Protein AF-A0A0F8ZJ72-F1 (afdb_monomer_lite)

Structure (mmCIF, N/CA/C/O backbone):
data_AF-A0A0F8ZJ72-F1
#
_entry.id   AF-A0A0F8ZJ72-F1
#
loop_
_atom_site.group_PDB
_atom_site.id
_atom_site.type_symbol
_atom_site.label_atom_id
_atom_site.label_alt_id
_atom_site.label_comp_id
_atom_site.label_asym_id
_atom_site.label_entity_id
_atom_site.label_seq_id
_atom_site.pdbx_PDB_ins_code
_atom_site.Cartn_x
_atom_site.Cartn_y
_atom_site.Cartn_z
_atom_site.occupancy
_atom_site.B_iso_or_equiv
_atom_site.auth_seq_id
_atom_site.auth_comp_id
_atom_site.auth_asym_id
_atom_site.auth_atom_id
_atom_site.pdbx_PDB_model_num
ATOM 1 N N . MET A 1 1 ? 22.341 5.142 -17.090 1.00 37.31 1 MET A N 1
ATOM 2 C CA . MET A 1 1 ? 21.844 3.903 -16.453 1.00 37.31 1 MET A CA 1
ATOM 3 C C . MET A 1 1 ? 22.390 3.863 -15.030 1.00 37.31 1 MET A C 1
ATOM 5 O O . MET A 1 1 ? 23.486 3.373 -14.805 1.00 37.31 1 MET A O 1
ATOM 9 N N . THR A 1 2 ? 21.729 4.534 -14.087 1.00 35.59 2 THR A N 1
ATOM 10 C CA . THR A 1 2 ? 22.213 4.620 -12.700 1.00 35.59 2 THR A CA 1
ATOM 11 C C . THR A 1 2 ? 21.853 3.339 -11.938 1.00 35.59 2 THR A C 1
ATOM 13 O O . THR A 1 2 ? 20.764 2.794 -12.131 1.00 35.59 2 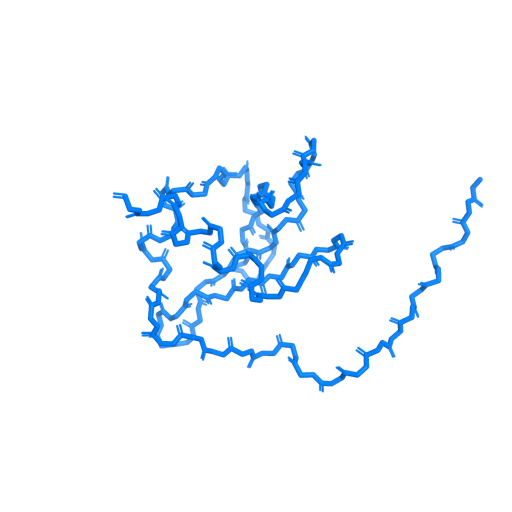THR A O 1
ATOM 16 N N . PRO A 1 3 ? 22.763 2.808 -11.105 1.00 37.50 3 PRO A N 1
ATOM 17 C CA . PRO A 1 3 ? 22.564 1.529 -10.440 1.00 37.50 3 PRO A CA 1
ATOM 18 C C . PRO A 1 3 ? 21.514 1.671 -9.335 1.00 37.50 3 PRO A C 1
ATOM 20 O O . PRO A 1 3 ? 21.579 2.595 -8.522 1.00 37.50 3 PRO A O 1
ATOM 23 N N . ARG A 1 4 ? 20.566 0.725 -9.287 1.00 36.22 4 ARG A N 1
ATOM 24 C CA . ARG A 1 4 ? 19.624 0.548 -8.175 1.00 36.22 4 ARG A CA 1
ATOM 25 C C . ARG A 1 4 ? 20.413 0.294 -6.887 1.00 36.22 4 ARG A C 1
ATOM 27 O O . ARG A 1 4 ? 20.746 -0.843 -6.559 1.00 36.22 4 ARG A O 1
ATOM 34 N N . LYS A 1 5 ? 20.718 1.359 -6.144 1.00 29.48 5 LYS A N 1
ATOM 35 C CA . LYS A 1 5 ? 21.115 1.270 -4.739 1.00 29.48 5 LYS A CA 1
ATOM 36 C C . LYS A 1 5 ? 19.867 0.889 -3.950 1.00 29.48 5 LYS A C 1
ATOM 38 O O . LYS A 1 5 ? 19.147 1.746 -3.454 1.00 29.48 5 LYS A O 1
ATOM 43 N N . TYR A 1 6 ? 19.608 -0.412 -3.865 1.00 30.52 6 TYR A N 1
ATOM 44 C CA . TYR A 1 6 ? 18.725 -0.983 -2.858 1.00 30.52 6 TYR A CA 1
ATOM 45 C C . TYR A 1 6 ? 19.352 -0.723 -1.489 1.00 30.52 6 TYR A C 1
ATOM 47 O O . TYR A 1 6 ? 20.082 -1.556 -0.951 1.00 30.52 6 TYR A O 1
ATOM 55 N N . ILE A 1 7 ? 19.109 0.460 -0.931 1.00 32.34 7 ILE A N 1
ATOM 56 C CA . ILE A 1 7 ? 19.362 0.689 0.482 1.00 32.34 7 ILE A CA 1
ATOM 57 C C . ILE A 1 7 ? 18.278 -0.103 1.216 1.00 32.34 7 ILE A C 1
ATOM 59 O O . ILE A 1 7 ? 17.136 0.326 1.345 1.00 32.34 7 ILE A O 1
ATOM 63 N N . ARG A 1 8 ? 18.640 -1.316 1.645 1.00 35.66 8 ARG A N 1
ATOM 64 C CA . ARG A 1 8 ? 17.886 -2.115 2.614 1.00 35.66 8 ARG A CA 1
ATOM 65 C C . ARG A 1 8 ? 17.884 -1.367 3.951 1.00 35.66 8 ARG A C 1
ATOM 67 O O . ARG A 1 8 ? 18.703 -1.664 4.816 1.00 35.66 8 ARG A O 1
ATOM 74 N N . ILE A 1 9 ? 16.989 -0.397 4.131 1.00 35.12 9 ILE A N 1
ATOM 75 C CA . ILE A 1 9 ? 16.728 0.163 5.459 1.00 35.12 9 ILE A CA 1
ATOM 76 C C . ILE A 1 9 ? 15.635 -0.666 6.133 1.00 35.12 9 ILE A C 1
ATOM 78 O O . ILE A 1 9 ? 14.486 -0.681 5.714 1.00 35.12 9 ILE A O 1
ATOM 82 N N . GLY A 1 10 ? 16.056 -1.393 7.169 1.00 31.75 10 GLY A N 1
ATOM 83 C CA . GLY A 1 10 ? 15.327 -1.522 8.431 1.00 31.75 10 GLY A CA 1
ATOM 84 C C . GLY A 1 10 ? 13.893 -2.050 8.389 1.00 31.75 10 GLY A C 1
ATOM 85 O O . GLY A 1 10 ? 12.940 -1.289 8.346 1.00 31.75 10 GLY A O 1
ATOM 86 N N . LYS A 1 11 ? 13.765 -3.372 8.532 1.00 37.12 11 LYS A N 1
ATOM 87 C CA . LYS A 1 11 ? 12.783 -4.078 9.382 1.00 37.12 11 LYS A CA 1
ATOM 88 C C . LYS A 1 11 ? 11.694 -3.186 10.038 1.00 37.12 11 LYS A C 1
ATOM 90 O O . LYS A 1 11 ? 11.953 -2.685 11.124 1.00 37.12 11 LYS A O 1
ATOM 95 N N . ASN A 1 12 ? 10.516 -3.020 9.409 1.00 41.62 12 ASN A N 1
ATOM 96 C CA . ASN A 1 12 ? 9.182 -2.770 10.031 1.00 41.62 12 ASN A CA 1
ATOM 97 C C . ASN A 1 12 ? 8.086 -2.466 8.970 1.00 41.62 12 ASN A C 1
ATOM 99 O O . ASN A 1 12 ? 7.346 -1.493 9.047 1.00 41.62 12 ASN A O 1
ATOM 103 N N . TYR A 1 13 ? 7.989 -3.301 7.935 1.00 46.47 13 TYR A N 1
ATOM 104 C CA . TYR A 1 13 ? 7.187 -3.061 6.716 1.00 46.47 13 TYR A CA 1
ATOM 105 C C . TYR A 1 13 ? 5.817 -3.771 6.702 1.00 46.47 13 TYR A C 1
ATOM 107 O O . TYR A 1 13 ? 5.191 -3.905 5.658 1.00 46.47 13 TYR A O 1
ATOM 115 N N . LYS A 1 14 ? 5.339 -4.247 7.856 1.00 39.94 14 LYS A N 1
ATOM 116 C CA . LYS A 1 14 ? 4.016 -4.875 8.015 1.00 39.94 14 LYS A CA 1
ATOM 117 C C . LYS A 1 14 ? 3.252 -4.184 9.139 1.00 39.94 14 LYS A C 1
ATOM 119 O O . LYS A 1 14 ? 3.066 -4.757 10.207 1.00 39.94 14 LYS A O 1
ATOM 124 N N . GLN A 1 15 ? 2.884 -2.923 8.949 1.00 50.12 15 GLN A N 1
ATOM 125 C CA . GLN A 1 15 ? 2.079 -2.221 9.948 1.00 50.12 15 GLN A CA 1
ATOM 126 C C . GLN A 1 15 ? 0.599 -2.388 9.593 1.00 50.12 15 GLN A C 1
ATOM 128 O O . GLN A 1 15 ? 0.095 -1.710 8.703 1.00 50.12 15 GLN A O 1
ATOM 133 N N . LYS A 1 16 ? -0.070 -3.331 10.274 1.00 43.44 16 LYS A N 1
ATOM 134 C CA . LYS A 1 16 ? -1.525 -3.534 10.210 1.00 43.44 16 LYS A CA 1
ATOM 135 C C . LYS A 1 16 ? -2.215 -2.305 10.808 1.00 43.44 16 LYS A C 1
ATOM 137 O O . LYS A 1 16 ? -2.109 -2.074 12.013 1.00 43.44 16 LYS A O 1
ATOM 142 N N . ILE A 1 17 ? -2.909 -1.503 10.004 1.00 53.44 17 ILE A N 1
ATOM 143 C CA . ILE A 1 17 ? -3.707 -0.382 10.517 1.00 53.44 17 ILE A CA 1
ATOM 144 C C . ILE A 1 17 ? -5.177 -0.803 10.522 1.00 53.44 17 ILE A C 1
ATOM 146 O O . ILE A 1 17 ? -5.832 -0.786 9.491 1.00 53.44 17 ILE A O 1
ATOM 150 N N . LYS A 1 18 ? -5.710 -1.121 11.709 1.00 51.91 18 LYS A N 1
ATOM 151 C CA . LYS A 1 18 ? -7.109 -1.541 11.963 1.00 51.91 18 LYS A CA 1
ATOM 152 C C . LYS A 1 18 ? -8.211 -0.540 11.553 1.00 51.91 18 LYS A C 1
ATOM 154 O O . LYS A 1 18 ? -9.373 -0.769 11.857 1.00 51.91 18 LYS A O 1
ATOM 159 N N . LEU A 1 19 ? -7.862 0.599 10.956 1.00 55.38 19 LEU A N 1
ATOM 160 C CA . LEU A 1 19 ? -8.768 1.736 10.740 1.00 55.38 19 LEU A CA 1
ATOM 161 C C . LEU A 1 19 ? -9.142 1.959 9.269 1.00 55.38 19 LEU A C 1
ATOM 163 O O . LEU A 1 19 ? -9.811 2.945 8.988 1.00 55.38 19 LEU A O 1
ATOM 167 N N . LEU A 1 20 ? -8.686 1.104 8.352 1.00 68.25 20 LEU A N 1
ATOM 168 C CA . LEU A 1 20 ? -9.070 1.126 6.940 1.00 68.25 20 LEU A CA 1
ATOM 169 C C . LEU A 1 20 ? -9.202 -0.324 6.462 1.00 68.25 20 LEU A C 1
ATOM 171 O O . LEU A 1 20 ? -8.228 -1.080 6.549 1.00 68.25 20 LEU A O 1
ATOM 175 N N . SER A 1 21 ? -10.393 -0.709 6.005 1.00 80.69 21 SER A N 1
ATOM 176 C CA . SER A 1 21 ? -10.591 -2.017 5.382 1.00 80.69 21 SER A CA 1
ATOM 177 C C . SER A 1 21 ? -10.104 -1.990 3.933 1.00 80.69 21 SER A C 1
ATOM 179 O O . SER A 1 21 ? -10.004 -0.923 3.314 1.00 80.69 21 SER A O 1
ATOM 181 N N . PHE A 1 22 ? -9.769 -3.162 3.398 1.00 83.38 22 PHE A N 1
ATOM 182 C CA . PHE A 1 22 ? -9.462 -3.287 1.978 1.00 83.38 22 PHE A CA 1
ATOM 183 C C . PHE A 1 22 ? -10.661 -2.881 1.112 1.00 83.38 22 PHE A C 1
ATOM 185 O O . PHE A 1 22 ? -10.483 -2.083 0.196 1.00 83.38 22 PHE A O 1
ATOM 192 N N . ASP A 1 23 ? -11.867 -3.341 1.452 1.00 83.81 23 ASP A N 1
ATOM 193 C CA . ASP A 1 23 ? -13.100 -3.048 0.710 1.00 83.81 23 ASP A CA 1
ATOM 194 C C . ASP A 1 23 ? -13.420 -1.553 0.612 1.00 83.81 23 ASP A C 1
ATOM 196 O O . ASP A 1 23 ? -13.898 -1.101 -0.425 1.00 83.81 23 ASP A O 1
ATOM 200 N N . ASP A 1 24 ? -13.127 -0.768 1.653 1.00 82.31 24 ASP A N 1
ATOM 201 C CA . ASP A 1 24 ? -13.360 0.681 1.624 1.00 82.31 24 ASP A CA 1
ATOM 202 C C . ASP A 1 24 ? -12.366 1.388 0.694 1.00 82.31 24 ASP A C 1
ATOM 204 O O . ASP A 1 24 ? -12.724 2.291 -0.061 1.00 82.31 24 ASP A O 1
ATOM 208 N N . ALA A 1 25 ? -11.093 0.991 0.753 1.00 80.88 25 ALA A N 1
ATOM 209 C CA . ALA A 1 25 ? -10.018 1.650 0.018 1.00 80.88 25 ALA A CA 1
ATOM 210 C C . ALA A 1 25 ? -9.921 1.196 -1.443 1.00 80.88 25 ALA A C 1
ATOM 212 O O . ALA A 1 25 ? -9.521 1.981 -2.302 1.00 80.88 25 ALA A O 1
ATOM 213 N N . TYR A 1 26 ? -10.280 -0.053 -1.735 1.00 84.50 26 TYR A N 1
ATOM 214 C CA . TYR A 1 26 ? -10.193 -0.650 -3.063 1.00 84.50 26 TYR A CA 1
ATOM 215 C C . TYR A 1 26 ? -10.912 0.156 -4.162 1.00 84.50 26 TYR A C 1
ATOM 217 O O . TYR A 1 26 ? -10.260 0.459 -5.160 1.00 84.50 26 TYR A O 1
ATOM 225 N N . PRO A 1 27 ? -12.187 0.577 -4.013 1.00 83.75 27 PRO A N 1
ATOM 226 C CA . PRO A 1 27 ? -12.874 1.362 -5.041 1.00 83.75 27 PRO A CA 1
ATOM 227 C C . PRO A 1 27 ? -12.341 2.794 -5.172 1.00 83.75 27 PRO A C 1
ATOM 229 O O . PRO A 1 27 ? -12.538 3.427 -6.206 1.00 83.75 27 PRO A O 1
ATOM 232 N N . ALA A 1 28 ? -11.693 3.321 -4.130 1.00 83.00 28 ALA A N 1
ATOM 233 C CA . ALA A 1 28 ? -11.145 4.675 -4.116 1.00 83.00 28 ALA A CA 1
ATOM 234 C C . ALA A 1 28 ? -9.750 4.764 -4.751 1.00 83.00 28 ALA A C 1
ATOM 236 O O . ALA A 1 28 ? -9.303 5.842 -5.143 1.00 83.00 28 ALA A O 1
ATOM 237 N N . LEU A 1 29 ? -9.047 3.638 -4.835 1.00 84.81 29 LEU A N 1
ATOM 238 C CA . LEU A 1 29 ? -7.750 3.543 -5.478 1.00 84.81 29 LEU A CA 1
ATOM 239 C C . LEU A 1 29 ? -7.957 3.250 -6.965 1.00 84.81 29 LEU A C 1
ATOM 241 O O . LEU A 1 29 ? -8.729 2.370 -7.332 1.00 84.81 29 LEU A O 1
ATOM 245 N N . GLU A 1 30 ? -7.244 3.967 -7.837 1.00 81.12 30 GLU A N 1
ATOM 246 C CA . GLU A 1 30 ? -7.208 3.663 -9.272 1.00 81.12 30 GLU A CA 1
ATOM 247 C C . GLU A 1 30 ? -6.463 2.333 -9.497 1.00 81.12 30 GLU A C 1
ATOM 249 O O . GLU A 1 30 ? -5.292 2.319 -9.885 1.00 81.12 30 GLU A O 1
ATOM 254 N N . ILE A 1 31 ? -7.106 1.205 -9.186 1.00 80.69 31 ILE A N 1
ATOM 255 C CA . ILE A 1 31 ? -6.549 -0.134 -9.374 1.00 80.69 31 ILE A CA 1
ATOM 256 C C . ILE A 1 31 ? -6.438 -0.387 -10.874 1.00 80.69 31 ILE A C 1
ATOM 258 O O . ILE A 1 31 ? -7.425 -0.420 -11.604 1.00 80.69 31 ILE A O 1
ATOM 262 N N . VAL A 1 32 ? -5.202 -0.542 -11.339 1.00 79.44 32 VAL A N 1
ATOM 263 C CA . VAL A 1 32 ? -4.876 -0.602 -12.766 1.00 79.44 32 VAL A CA 1
ATOM 264 C C . VAL A 1 32 ? -4.805 -2.046 -13.262 1.00 79.44 32 VAL A C 1
ATOM 266 O O . VAL A 1 32 ? -5.069 -2.294 -14.436 1.00 79.44 32 VAL A O 1
ATOM 269 N N . ARG A 1 33 ? -4.411 -2.998 -12.403 1.00 77.12 33 ARG A N 1
ATOM 270 C CA . ARG A 1 33 ? -4.357 -4.439 -12.721 1.00 77.12 33 ARG A CA 1
ATOM 271 C C . ARG A 1 33 ? -4.081 -5.310 -11.497 1.00 77.12 33 ARG A C 1
ATOM 273 O O . ARG A 1 33 ? -3.534 -4.837 -10.496 1.00 77.12 33 ARG A O 1
ATOM 280 N N . ASP A 1 34 ? -4.338 -6.601 -11.661 1.00 80.69 34 ASP A N 1
ATOM 281 C CA . ASP A 1 34 ? -3.923 -7.659 -10.744 1.00 80.69 34 ASP A CA 1
ATOM 282 C C . ASP A 1 34 ? -2.396 -7.851 -10.803 1.00 80.69 34 ASP A C 1
ATOM 284 O O . ASP A 1 34 ? -1.766 -7.840 -11.867 1.00 80.69 34 ASP A O 1
ATOM 288 N N . GLY A 1 35 ? -1.783 -7.993 -9.637 1.00 75.75 35 GLY A N 1
ATOM 289 C CA . GLY A 1 35 ? -0.415 -8.458 -9.447 1.00 75.75 35 GLY A CA 1
ATOM 290 C C . GLY A 1 35 ? -0.372 -9.960 -9.149 1.00 75.75 35 GLY A C 1
ATOM 291 O O . GLY A 1 35 ? -1.335 -10.691 -9.365 1.00 75.75 35 GLY A O 1
ATOM 292 N N . SER A 1 36 ? 0.764 -10.444 -8.644 1.00 81.81 36 SER A N 1
ATOM 293 C CA . SER A 1 36 ? 0.881 -11.822 -8.152 1.00 81.81 36 SER A CA 1
ATOM 294 C C . SER A 1 36 ? 0.482 -11.917 -6.675 1.00 81.81 36 SER A C 1
ATOM 296 O O . SER A 1 36 ? 0.495 -10.920 -5.954 1.00 81.81 36 SER A O 1
ATOM 298 N N . ASP A 1 37 ? 0.140 -13.119 -6.204 1.00 86.12 37 ASP A N 1
ATOM 299 C CA . ASP A 1 37 ? -0.037 -13.420 -4.771 1.00 86.12 37 ASP A CA 1
ATOM 300 C C . ASP A 1 37 ? -1.129 -12.594 -4.055 1.00 86.12 37 ASP A C 1
ATOM 302 O O . ASP A 1 37 ? -1.019 -12.289 -2.859 1.00 86.12 37 ASP A O 1
ATOM 306 N N . GLY A 1 38 ? -2.187 -12.225 -4.786 1.00 85.88 38 GLY A N 1
ATOM 307 C CA . GLY A 1 38 ? -3.309 -11.437 -4.263 1.00 85.88 38 GLY A CA 1
ATOM 308 C C . GLY A 1 38 ? -2.986 -9.955 -4.057 1.00 85.88 38 GLY A C 1
ATOM 309 O O . GLY A 1 38 ? -3.680 -9.277 -3.306 1.00 85.88 38 GLY A O 1
ATOM 310 N N . TRP A 1 39 ? -1.911 -9.461 -4.672 1.00 89.94 39 TRP A N 1
ATOM 311 C CA . TRP A 1 39 ? -1.639 -8.031 -4.760 1.00 89.94 39 TRP A CA 1
ATOM 312 C C . TRP A 1 39 ? -2.340 -7.420 -5.965 1.00 89.94 39 TRP A C 1
ATOM 314 O O . TRP A 1 39 ? -2.435 -8.038 -7.016 1.00 89.94 39 TRP A O 1
ATOM 324 N N . PHE A 1 40 ? -2.730 -6.165 -5.828 1.00 91.75 40 PHE A N 1
ATOM 325 C CA . PHE A 1 40 ? -3.212 -5.281 -6.874 1.00 91.75 40 PHE A CA 1
ATOM 326 C C . PHE A 1 40 ? -2.244 -4.112 -7.027 1.00 91.75 40 PHE A C 1
ATOM 328 O O . PHE A 1 40 ? -1.530 -3.749 -6.088 1.00 91.75 40 PHE A O 1
ATOM 335 N N . LEU A 1 41 ? -2.203 -3.525 -8.219 1.00 91.56 41 LEU A N 1
ATOM 336 C CA . LEU A 1 41 ? -1.368 -2.365 -8.505 1.00 91.56 41 LEU A CA 1
ATOM 337 C C . LEU A 1 41 ? -2.233 -1.127 -8.717 1.00 91.56 41 LEU A C 1
ATOM 339 O O . LEU A 1 41 ? -3.080 -1.108 -9.607 1.00 91.56 41 LEU A O 1
ATOM 343 N N . ALA A 1 42 ? -1.963 -0.088 -7.934 1.00 92.25 42 ALA A N 1
ATOM 344 C CA . ALA A 1 42 ? -2.585 1.226 -8.014 1.00 92.25 42 ALA A CA 1
ATOM 345 C C . ALA A 1 42 ? -1.529 2.316 -8.223 1.00 92.25 42 ALA A C 1
ATOM 347 O O . ALA A 1 42 ? -0.328 2.099 -8.019 1.00 92.25 42 ALA A O 1
ATOM 348 N N . ARG A 1 43 ? -1.982 3.515 -8.584 1.00 92.38 43 ARG A N 1
ATOM 349 C CA . ARG A 1 43 ? -1.166 4.724 -8.442 1.00 92.38 43 ARG A CA 1
ATOM 350 C C . ARG A 1 43 ? -1.085 5.132 -6.978 1.00 92.38 43 ARG A C 1
ATOM 352 O O . ARG A 1 43 ? -2.083 5.111 -6.262 1.00 92.38 43 ARG A O 1
ATOM 359 N N . CYS A 1 44 ? 0.112 5.482 -6.527 1.00 92.06 44 CYS A N 1
ATOM 360 C CA . CYS A 1 44 ? 0.313 6.004 -5.186 1.00 92.06 44 CYS A CA 1
ATOM 361 C C . CYS A 1 44 ? -0.290 7.413 -5.089 1.00 92.06 44 CYS A C 1
ATOM 363 O O . CYS A 1 44 ? 0.108 8.278 -5.863 1.00 92.06 44 CYS A O 1
ATOM 365 N N . PRO A 1 45 ? -1.198 7.685 -4.139 1.00 91.81 45 PRO A N 1
ATOM 366 C CA . PRO A 1 45 ? -1.785 9.015 -3.998 1.00 91.81 45 PRO A CA 1
ATOM 367 C C . PRO A 1 45 ? -0.835 10.018 -3.318 1.00 91.81 45 PRO A C 1
ATOM 369 O O . PRO A 1 45 ? -0.998 11.224 -3.466 1.00 91.81 45 PRO A O 1
ATOM 372 N N . SER A 1 46 ? 0.182 9.546 -2.587 1.00 92.31 46 SER A N 1
ATOM 373 C CA . SER A 1 46 ? 1.112 10.407 -1.834 1.00 92.31 46 SER A CA 1
ATOM 374 C C . SER A 1 46 ? 2.210 11.056 -2.670 1.00 92.31 46 SER A C 1
ATOM 376 O O . SER A 1 46 ? 2.977 11.863 -2.146 1.00 92.31 46 SER A O 1
ATOM 378 N N . HIS A 1 47 ? 2.330 10.698 -3.945 1.00 91.50 47 HIS A N 1
ATOM 379 C CA . HIS A 1 47 ? 3.249 11.338 -4.877 1.00 91.50 47 HIS A CA 1
ATOM 380 C C . HIS A 1 47 ? 2.627 11.382 -6.269 1.00 91.50 47 HIS A C 1
ATOM 382 O O . HIS A 1 47 ? 1.662 10.683 -6.556 1.00 91.50 47 HIS A O 1
ATOM 388 N N . PHE A 1 48 ? 3.178 12.211 -7.152 1.00 87.94 48 PHE A N 1
ATOM 389 C CA . PHE A 1 48 ? 2.750 12.219 -8.547 1.00 87.94 48 PHE A CA 1
ATOM 390 C C . PHE A 1 48 ? 3.212 10.935 -9.243 1.00 87.94 48 PHE A C 1
ATOM 392 O O . PHE A 1 48 ? 4.405 10.766 -9.500 1.00 87.94 48 PHE A O 1
ATOM 399 N N . ASP A 1 49 ? 2.274 10.033 -9.518 1.00 87.94 49 ASP A N 1
ATOM 400 C CA . ASP A 1 49 ? 2.574 8.676 -9.966 1.00 87.94 49 ASP A CA 1
ATOM 401 C C . ASP A 1 49 ? 2.078 8.415 -11.398 1.00 87.94 49 ASP A C 1
ATOM 403 O O . ASP A 1 49 ? 0.909 8.108 -11.634 1.00 87.94 49 ASP A O 1
ATOM 407 N N . GLU A 1 50 ? 2.972 8.529 -12.386 1.00 85.75 50 GLU A N 1
ATOM 408 C CA . GLU A 1 50 ? 2.629 8.302 -13.803 1.00 85.75 50 GLU A CA 1
ATOM 409 C C . GLU A 1 50 ? 2.338 6.820 -14.105 1.00 85.75 50 GLU A C 1
ATOM 411 O O . GLU A 1 50 ? 1.468 6.491 -14.921 1.00 85.75 50 GLU A O 1
ATOM 416 N N . HIS A 1 51 ? 3.029 5.917 -13.405 1.00 85.50 51 HIS A N 1
ATOM 417 C CA . HIS A 1 51 ? 2.894 4.466 -13.520 1.00 85.50 51 HIS A CA 1
ATOM 418 C C . HIS A 1 51 ? 2.518 3.869 -12.166 1.00 85.50 51 HIS A C 1
ATOM 420 O O . HIS A 1 51 ? 3.053 4.326 -11.168 1.00 85.50 51 HIS A O 1
ATOM 426 N N . PRO A 1 52 ? 1.676 2.822 -12.099 1.00 90.19 52 PRO A N 1
ATOM 427 C CA . PRO A 1 52 ? 1.230 2.279 -10.820 1.00 90.19 52 PRO A CA 1
ATOM 428 C C . PRO A 1 52 ? 2.412 1.761 -9.987 1.00 90.19 52 PRO A C 1
ATOM 430 O O . PRO A 1 52 ? 3.024 0.741 -10.322 1.00 90.19 52 PRO A O 1
ATOM 433 N N . SER A 1 53 ? 2.737 2.481 -8.912 1.00 91.19 53 SER A N 1
ATOM 434 C CA . SER A 1 53 ? 3.848 2.182 -8.001 1.00 91.19 53 SER A CA 1
ATOM 435 C C . SER A 1 53 ? 3.393 1.755 -6.603 1.00 91.19 53 SER A C 1
ATOM 437 O O . SER A 1 53 ? 4.234 1.487 -5.737 1.00 91.19 53 SER A O 1
ATOM 439 N N . LEU A 1 54 ? 2.082 1.665 -6.372 1.00 92.12 54 LEU A N 1
ATOM 440 C CA . LEU A 1 54 ? 1.509 1.229 -5.110 1.00 92.12 54 LEU A CA 1
ATOM 441 C C . LEU A 1 54 ? 0.991 -0.206 -5.227 1.00 92.12 54 LEU A C 1
ATOM 443 O O . LEU A 1 54 ? 0.045 -0.480 -5.959 1.00 92.12 54 LEU A O 1
ATOM 447 N N . GLY A 1 55 ? 1.601 -1.123 -4.481 1.00 91.56 55 GLY A N 1
ATOM 448 C CA . GLY A 1 55 ? 1.029 -2.439 -4.225 1.00 91.56 55 GLY A CA 1
ATOM 449 C C . GLY A 1 55 ? -0.032 -2.346 -3.134 1.00 91.56 55 GLY A C 1
ATOM 450 O O . GLY A 1 55 ? 0.235 -1.783 -2.071 1.00 91.56 55 GLY A O 1
ATOM 451 N N . VAL A 1 56 ? -1.201 -2.923 -3.385 1.00 90.38 56 VAL A N 1
ATOM 452 C CA . VAL A 1 56 ? -2.333 -2.976 -2.457 1.00 90.38 56 VAL A CA 1
ATOM 453 C C . VAL A 1 56 ? -2.776 -4.423 -2.301 1.00 90.38 56 VAL A C 1
ATOM 455 O O . VAL A 1 56 ? -2.832 -5.151 -3.286 1.00 90.38 56 VAL A O 1
ATOM 458 N N . LYS A 1 57 ? -3.068 -4.870 -1.086 1.00 89.88 57 LYS A N 1
ATOM 459 C CA . LYS A 1 57 ? -3.527 -6.234 -0.824 1.00 89.88 57 LYS A CA 1
ATOM 460 C C . LYS A 1 57 ? -4.455 -6.260 0.384 1.00 89.88 57 LYS A C 1
ATOM 462 O O . LYS A 1 57 ? -4.274 -5.481 1.318 1.00 89.88 57 LYS A O 1
ATOM 467 N N . GLU A 1 58 ? -5.410 -7.177 0.365 1.00 88.56 58 GLU A N 1
ATOM 468 C CA . GLU A 1 58 ? -6.193 -7.528 1.541 1.00 88.56 58 GLU A CA 1
ATOM 469 C C . GLU A 1 58 ? -5.350 -8.377 2.509 1.00 88.56 58 GLU A C 1
ATOM 471 O O . GLU A 1 58 ? -4.744 -9.386 2.126 1.00 88.56 58 GLU A O 1
ATOM 476 N N . GLY A 1 59 ? -5.244 -7.915 3.754 1.00 84.25 59 GLY A N 1
ATOM 477 C CA . GLY A 1 59 ? -4.593 -8.629 4.846 1.00 84.25 59 GLY A CA 1
ATOM 478 C C . GLY A 1 59 ? -5.471 -9.736 5.429 1.00 84.25 59 GLY A C 1
ATOM 479 O O . GLY A 1 59 ? -6.649 -9.852 5.113 1.00 84.25 59 GLY A O 1
ATOM 480 N N . ASP A 1 60 ? -4.891 -10.552 6.310 1.00 81.94 60 ASP A N 1
ATOM 481 C CA . ASP A 1 60 ? -5.560 -11.752 6.835 1.00 81.94 60 ASP A CA 1
ATOM 482 C C . ASP A 1 60 ? -6.828 -11.445 7.660 1.00 81.94 60 ASP A C 1
ATOM 484 O O . ASP A 1 60 ? -7.705 -12.299 7.758 1.00 81.94 60 ASP A O 1
ATOM 488 N N . ASP A 1 61 ? -6.938 -10.242 8.241 1.00 79.56 61 ASP A N 1
ATOM 489 C CA . ASP A 1 61 ? -8.096 -9.797 9.029 1.00 79.56 61 ASP A CA 1
ATOM 490 C C . ASP A 1 61 ? -8.918 -8.713 8.288 1.00 79.56 61 ASP A C 1
ATOM 492 O O . ASP A 1 61 ? -9.610 -7.911 8.923 1.00 79.56 61 ASP A O 1
ATOM 496 N N . GLY A 1 62 ? -8.821 -8.653 6.951 1.00 78.62 62 GLY A N 1
ATOM 497 C CA . GLY A 1 62 ? -9.504 -7.661 6.104 1.00 78.62 62 GLY A CA 1
ATOM 498 C C . GLY A 1 62 ? -8.863 -6.267 6.127 1.00 78.62 62 GLY A C 1
ATOM 499 O O . GLY A 1 62 ? -9.406 -5.305 5.574 1.00 78.62 62 GLY A O 1
ATOM 500 N N . GLU A 1 63 ? -7.705 -6.116 6.782 1.00 82.88 63 GLU A N 1
ATOM 501 C CA . GLU A 1 63 ? -6.988 -4.845 6.798 1.00 82.88 63 GLU A CA 1
ATOM 502 C C . GLU A 1 63 ? -6.394 -4.495 5.432 1.00 82.88 63 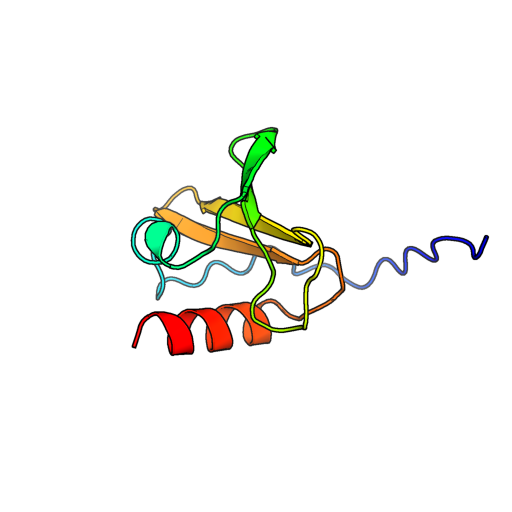GLU A C 1
ATOM 504 O O . GLU A 1 63 ? -5.918 -5.354 4.687 1.00 82.88 63 GLU A O 1
ATOM 509 N N . LEU A 1 64 ? -6.327 -3.200 5.134 1.00 84.44 64 LEU A N 1
ATOM 510 C CA . LEU A 1 64 ? -5.588 -2.721 3.977 1.00 84.44 64 LEU A CA 1
ATOM 511 C C . LEU A 1 64 ? -4.072 -2.871 4.194 1.00 84.44 64 LEU A C 1
ATOM 513 O O . LEU A 1 64 ? -3.487 -2.251 5.088 1.00 84.44 64 LEU A O 1
ATOM 517 N N . VAL A 1 65 ? -3.410 -3.625 3.316 1.00 88.56 65 VAL A N 1
ATOM 518 C CA . VAL A 1 65 ? -1.947 -3.698 3.227 1.00 88.56 65 VAL A CA 1
ATOM 519 C C . VAL A 1 65 ? -1.476 -2.886 2.024 1.00 88.56 65 VAL A C 1
ATOM 521 O O . VAL A 1 65 ? -1.924 -3.106 0.901 1.00 88.56 65 VAL A O 1
ATOM 524 N N . VAL A 1 66 ? -0.534 -1.968 2.250 1.00 88.44 66 VAL A N 1
ATOM 525 C CA . VAL A 1 66 ? 0.039 -1.116 1.198 1.00 88.44 66 VAL A CA 1
ATOM 526 C C . VAL A 1 66 ? 1.559 -1.188 1.166 1.00 88.44 66 VAL A C 1
ATOM 528 O O . VAL A 1 66 ? 2.218 -1.251 2.205 1.00 88.44 66 VAL A O 1
ATOM 531 N N . ASN A 1 67 ? 2.128 -1.125 -0.035 1.00 89.06 67 ASN A N 1
ATOM 532 C CA . ASN A 1 67 ? 3.566 -1.030 -0.242 1.00 89.06 67 ASN A CA 1
ATOM 533 C C . ASN A 1 67 ? 3.880 -0.147 -1.455 1.00 89.06 67 ASN A C 1
ATOM 535 O O . ASN A 1 67 ? 3.653 -0.549 -2.594 1.00 89.06 67 ASN A O 1
ATOM 539 N N . CYS A 1 68 ? 4.420 1.048 -1.213 1.00 91.06 68 CYS A N 1
ATOM 540 C CA . CYS A 1 68 ? 4.869 1.941 -2.278 1.00 91.06 68 CYS A CA 1
ATOM 541 C C . CYS A 1 68 ? 6.305 1.594 -2.687 1.00 91.06 68 CYS A C 1
ATOM 543 O O . CYS A 1 68 ? 7.225 1.635 -1.869 1.00 91.06 68 CYS A O 1
ATOM 545 N N . PHE A 1 69 ? 6.521 1.291 -3.967 1.00 88.69 69 PHE A N 1
ATOM 546 C CA . PHE A 1 69 ? 7.846 0.945 -4.492 1.00 88.69 69 PHE A CA 1
ATOM 547 C C . PHE A 1 69 ? 8.746 2.171 -4.725 1.00 88.69 69 PHE A C 1
ATOM 549 O O . PHE A 1 69 ? 9.946 2.006 -4.948 1.00 88.69 69 PHE A O 1
ATOM 556 N N . PHE A 1 70 ? 8.185 3.384 -4.671 1.00 86.19 70 PHE A N 1
ATOM 557 C CA . PHE A 1 70 ? 8.896 4.645 -4.910 1.00 86.19 70 PHE A CA 1
ATOM 558 C C . PHE A 1 70 ? 9.510 5.259 -3.639 1.00 86.19 70 PHE A C 1
ATOM 560 O O . PHE A 1 70 ? 10.402 6.099 -3.729 1.00 86.19 70 PHE A O 1
ATOM 567 N N . GLY A 1 71 ? 9.085 4.798 -2.455 1.00 86.62 71 GLY A N 1
ATOM 568 C CA . GLY A 1 71 ? 9.675 5.189 -1.169 1.00 86.62 71 GLY A CA 1
ATOM 569 C C . GLY A 1 71 ? 8.811 6.080 -0.275 1.00 86.62 71 GLY A C 1
ATOM 570 O O . GLY A 1 71 ? 9.310 6.522 0.759 1.00 86.62 71 GLY A O 1
ATOM 571 N N . CYS A 1 72 ? 7.539 6.322 -0.613 1.00 90.31 72 CYS A N 1
ATOM 572 C CA . CYS A 1 72 ? 6.596 6.942 0.323 1.00 90.31 72 CYS A CA 1
ATOM 573 C C . CYS A 1 72 ? 6.472 6.101 1.591 1.00 90.31 72 CYS A C 1
ATOM 575 O O . CYS A 1 72 ? 6.429 4.866 1.537 1.00 90.31 72 CYS A O 1
ATOM 577 N N . SER A 1 73 ? 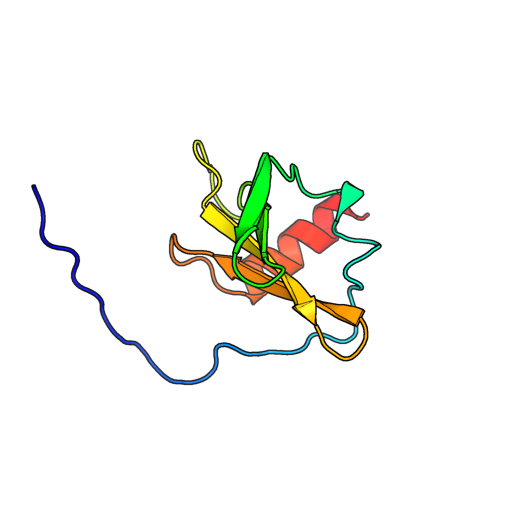6.365 6.764 2.738 1.00 88.25 73 SER A N 1
ATOM 578 C CA . SER A 1 73 ? 6.080 6.053 3.973 1.00 88.25 73 SER A CA 1
ATOM 579 C C . SER A 1 73 ? 4.646 5.523 3.961 1.00 88.25 73 SER A C 1
ATOM 581 O O . SER A 1 73 ? 3.725 6.148 3.437 1.00 88.25 73 SER A O 1
ATOM 583 N N . THR A 1 74 ? 4.424 4.380 4.610 1.00 84.00 74 THR A N 1
ATOM 584 C CA . THR A 1 74 ? 3.078 3.819 4.802 1.00 84.00 74 THR A CA 1
ATOM 585 C C . THR A 1 74 ? 2.117 4.831 5.428 1.00 84.00 74 THR A C 1
ATOM 587 O O . THR A 1 74 ? 0.939 4.851 5.092 1.00 84.00 74 THR A O 1
ATOM 590 N N . LYS A 1 75 ? 2.618 5.698 6.319 1.00 85.00 75 LYS A N 1
ATOM 591 C CA . LYS A 1 75 ? 1.814 6.744 6.954 1.00 85.00 75 LYS A CA 1
ATOM 592 C C . LYS A 1 75 ? 1.316 7.771 5.938 1.00 85.00 75 LYS A C 1
ATOM 594 O O . LYS A 1 75 ? 0.131 8.071 5.953 1.00 85.00 75 LYS A O 1
ATOM 599 N N . GLU A 1 76 ? 2.189 8.275 5.068 1.00 88.94 76 GLU A N 1
ATOM 600 C CA . GLU A 1 76 ? 1.804 9.233 4.022 1.00 88.94 76 GLU A CA 1
ATOM 601 C C . GLU A 1 76 ? 0.749 8.639 3.090 1.00 88.94 76 GLU A C 1
ATOM 603 O O . GLU A 1 76 ? -0.249 9.298 2.806 1.00 88.94 76 GLU A O 1
ATOM 608 N N . VAL A 1 77 ? 0.936 7.377 2.686 1.00 89.31 77 VAL A N 1
ATOM 609 C CA . VAL A 1 77 ? -0.025 6.648 1.843 1.00 89.31 77 VAL A CA 1
ATOM 610 C C . VAL A 1 77 ? -1.376 6.551 2.530 1.00 89.31 77 VAL A C 1
ATOM 612 O O . VAL A 1 77 ? -2.389 6.925 1.954 1.00 89.31 77 VAL A O 1
ATOM 615 N N . ILE A 1 78 ? -1.404 6.102 3.781 1.00 86.75 78 ILE A N 1
ATOM 616 C CA . ILE A 1 78 ? -2.658 5.921 4.515 1.00 86.75 78 ILE A CA 1
ATOM 617 C C . ILE A 1 78 ? -3.343 7.257 4.807 1.00 86.75 78 ILE A C 1
ATOM 619 O O . ILE A 1 78 ? -4.566 7.341 4.714 1.00 86.75 78 ILE A O 1
ATOM 623 N N . ASP A 1 79 ? -2.588 8.299 5.152 1.00 88.81 79 ASP A N 1
ATOM 624 C CA . ASP A 1 79 ? -3.151 9.626 5.396 1.00 88.81 79 ASP A CA 1
ATOM 625 C C . ASP A 1 79 ? -3.777 10.206 4.123 1.00 88.81 79 ASP A C 1
ATOM 627 O O . ASP A 1 79 ? -4.831 10.832 4.211 1.00 88.81 79 ASP A O 1
ATOM 631 N N . GLU A 1 80 ? -3.196 9.950 2.948 1.00 91.19 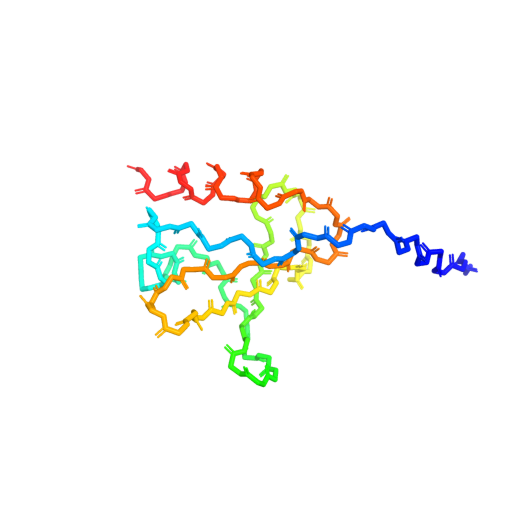80 GLU A N 1
ATOM 632 C CA . GLU A 1 80 ? -3.774 10.396 1.681 1.00 91.19 80 GLU A CA 1
ATOM 633 C C . GLU A 1 80 ? -4.983 9.560 1.256 1.00 91.19 80 GLU A C 1
ATOM 635 O O . GLU A 1 80 ? -6.007 10.124 0.883 1.00 91.19 80 GLU A O 1
ATOM 640 N N . ILE A 1 81 ? -4.947 8.233 1.420 1.00 88.75 81 ILE A N 1
ATOM 641 C CA . ILE A 1 81 ? -6.134 7.391 1.183 1.00 88.75 81 ILE A CA 1
ATOM 642 C C . ILE A 1 81 ? -7.290 7.845 2.084 1.00 88.75 81 ILE A C 1
ATOM 644 O O . ILE A 1 81 ? -8.422 7.979 1.634 1.00 88.75 81 ILE A O 1
ATOM 648 N N . ARG A 1 82 ? -7.012 8.188 3.346 1.00 86.62 82 ARG A N 1
ATOM 649 C CA . ARG A 1 82 ? -8.010 8.772 4.255 1.00 86.62 82 ARG A CA 1
ATOM 650 C C . ARG A 1 82 ? -8.532 10.134 3.808 1.00 86.62 82 ARG A C 1
ATOM 652 O O . ARG A 1 82 ? -9.616 10.504 4.242 1.00 86.62 82 ARG A O 1
ATOM 659 N N . ARG A 1 83 ? -7.771 10.918 3.039 1.00 88.38 83 ARG A N 1
ATOM 660 C CA . ARG A 1 83 ? -8.273 12.167 2.446 1.00 88.38 83 ARG A CA 1
ATOM 661 C C . ARG A 1 83 ? -9.211 11.883 1.280 1.00 88.38 83 ARG A C 1
ATOM 663 O O . ARG A 1 83 ? -10.190 12.599 1.154 1.00 88.38 83 ARG A O 1
ATOM 670 N N . ILE A 1 84 ? -8.935 10.842 0.494 1.00 88.00 84 ILE A N 1
ATOM 671 C CA . ILE A 1 84 ? -9.779 10.414 -0.632 1.00 88.00 84 ILE A CA 1
ATOM 672 C C . ILE A 1 84 ? -11.110 9.823 -0.142 1.00 88.00 84 ILE A C 1
ATOM 674 O O . ILE A 1 84 ? -12.144 10.064 -0.749 1.00 88.00 84 ILE A O 1
ATOM 678 N N . LEU A 1 85 ? -11.091 9.062 0.958 1.00 82.19 85 LEU A N 1
ATOM 679 C CA . LEU A 1 85 ? -12.278 8.402 1.523 1.00 82.19 85 LEU A CA 1
ATOM 680 C C . LEU A 1 85 ? -13.203 9.322 2.345 1.00 82.19 85 LEU A C 1
ATOM 682 O O . LEU A 1 85 ? -14.212 8.849 2.867 1.00 82.19 85 LEU A O 1
ATOM 686 N N . LYS A 1 86 ? -12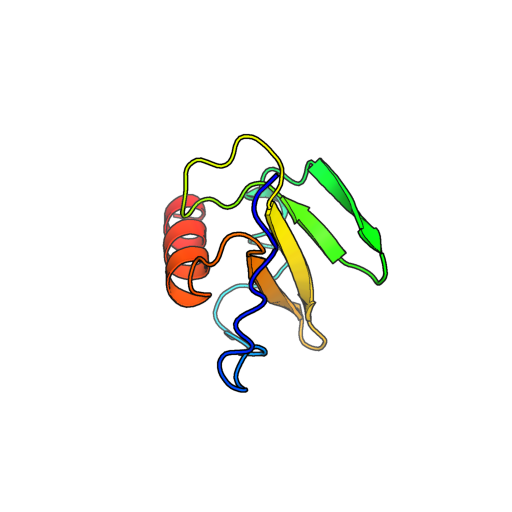.849 10.598 2.525 1.00 69.38 86 LYS A N 1
ATOM 687 C CA . LYS A 1 86 ? -13.682 11.596 3.215 1.00 69.38 86 LYS A CA 1
ATOM 688 C C . LYS A 1 86 ? -14.574 12.337 2.235 1.00 69.38 86 LYS A C 1
ATOM 690 O O . LYS A 1 86 ? -15.705 12.663 2.653 1.00 69.38 86 LYS A O 1
#

Organism: NCBI:txid412755

Radius of gyration: 12.98 Å; chains: 1; bounding box: 36×26×28 Å

pLDDT: mean 75.79, std 19.9, range [29.48, 92.38]

Sequence (86 aa):
MTPRKYIRIGKNYKQKIKLLSFDDAYPALEIVRDGSDGWFLARCPSHFDEHPSLGVKEGDDGELVVNCFFGCSTKEVIDEIRRILK

Secondary structure (DSSP, 8-state):
----------S------TT-BHHHHGGGS-EEEE-STTEEEE--TTS--SS--EEEEE-TTSBEEEEETT---HHHHHHHHHHHT-

Foldseek 3Di:
DDDPPPPPDDDDQDDFDPPDFLVLLVVLFQFPADDPPQWTFGCQQLDDGPD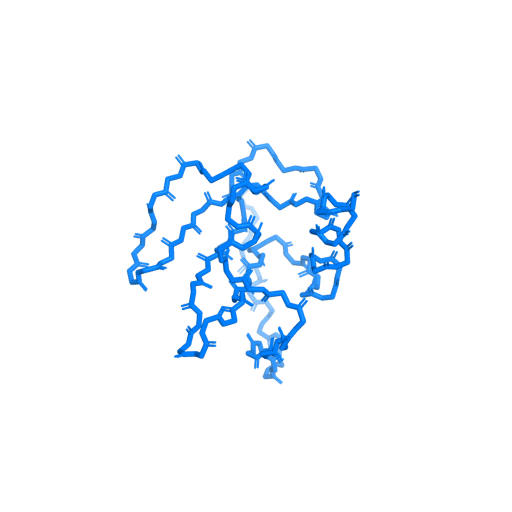GQKIWHQDPVRTIHIDGNVDDDPVSSVVRSVVSSD